Protein AF-A0A383EP47-F1 (afdb_monomer)

Radius of gyration: 14.0 Å; Cα contacts (8 Å, |Δi|>4): 267; chains: 1; bounding box: 31×47×38 Å

Organism: NCBI:txid408172

Sequence (124 aa):
RKILGVCNGFQVLCEAGMLPGTLRINRTQKFICKPVFIRQAGSTFLIPIAHSEGNYYHPNPREVKVAYTYTEDINGSINNIAGVYNDNVLGMMPHPERAFETYHCSQDGFNILEDFCGRRSKIN

InterPro domains:
  IPR010075 Phosphoribosylformylglycinamidine synthase subunit PurQ [PTHR47552] (2-117)
  IPR029062 Class I glutamine amidotransferase-like [G3DSA:3.40.50.880] (1-119)
  IPR029062 Class I glutamine amidotransferase-like [SSF52317] (3-111)

Foldseek 3Di:
DAAEQEAVHLQVCCVVVVFPWHWAFFPVQDWDWDWFWKDDPHDIDTFTATDRTQATDDPCCVVWAAGIATPDRDRNHDVRGQWTDDVRYIYGRTDLVQACDPPGPHNRSVVVVCVSVDPDPPPD

pLDDT: mean 93.86, std 11.79, range [33.88, 98.62]

Solvent-accessible surface area (backbone atoms only — not comparable to full-atom values): 6780 Å² total; per-residue (Å²): 126,82,44,81,19,52,39,70,40,22,45,52,34,19,76,69,67,65,30,88,47,47,56,34,65,14,74,81,74,46,74,45,75,48,77,40,53,33,36,45,98,88,45,76,40,51,30,32,34,74,45,44,51,57,14,31,44,53,99,61,62,86,79,52,49,72,55,30,24,39,79,55,85,84,31,67,19,56,91,26,40,38,21,37,45,40,97,57,33,40,28,24,41,48,34,39,90,62,3,54,52,91,88,39,96,27,48,46,17,46,59,55,52,42,58,72,72,45,80,71,74,78,82,125

Structure (mmCIF, N/CA/C/O backbone):
data_AF-A0A383EP47-F1
#
_entry.id   AF-A0A383EP47-F1
#
loop_
_atom_site.group_PDB
_atom_site.id
_atom_site.type_symbol
_atom_site.label_atom_id
_atom_site.label_alt_id
_atom_site.label_comp_id
_atom_site.label_asym_id
_atom_site.label_entity_id
_atom_site.label_seq_id
_atom_site.pdbx_PDB_ins_code
_atom_site.Cartn_x
_atom_site.Cartn_y
_atom_site.Cartn_z
_atom_site.occupancy
_atom_site.B_iso_or_equiv
_atom_site.auth_seq_id
_atom_site.auth_comp_id
_atom_site.auth_asym_id
_atom_site.auth_atom_id
_atom_site.pdbx_PDB_model_num
ATOM 1 N N . ARG A 1 1 ? -19.911 -9.729 0.134 1.00 86.19 1 ARG A N 1
ATOM 2 C CA . ARG A 1 1 ? -19.330 -9.426 -1.204 1.00 86.19 1 ARG A CA 1
ATOM 3 C C . ARG A 1 1 ? -17.923 -8.895 -0.984 1.00 86.19 1 ARG A C 1
ATOM 5 O O . ARG 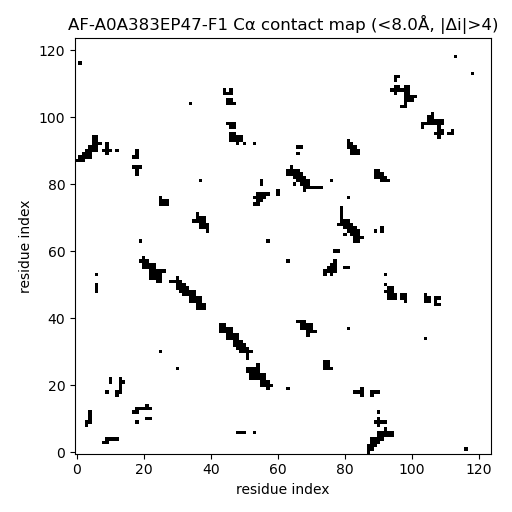A 1 1 ? -17.773 -8.129 -0.050 1.00 86.19 1 ARG A O 1
ATOM 12 N N . LYS A 1 2 ? -16.908 -9.297 -1.748 1.00 94.44 2 LYS A N 1
ATOM 13 C CA . LYS A 1 2 ? -15.543 -8.770 -1.568 1.00 94.44 2 LYS A CA 1
ATOM 14 C C . LYS A 1 2 ? -15.419 -7.382 -2.208 1.00 94.44 2 LYS A C 1
ATOM 16 O O . LYS A 1 2 ? -16.020 -7.169 -3.258 1.00 94.44 2 LYS A O 1
ATOM 21 N N . ILE A 1 3 ? -14.699 -6.461 -1.569 1.00 97.50 3 ILE A N 1
ATOM 22 C CA . ILE A 1 3 ? -14.489 -5.085 -2.053 1.00 97.50 3 ILE A CA 1
ATOM 23 C C . ILE A 1 3 ? -12.989 -4.798 -2.083 1.00 97.50 3 ILE A C 1
ATOM 25 O O . ILE A 1 3 ? -12.305 -5.000 -1.084 1.00 97.50 3 ILE A O 1
ATOM 29 N N . LEU A 1 4 ? -12.493 -4.327 -3.224 1.00 97.88 4 LEU A N 1
ATOM 30 C CA . LEU A 1 4 ? -11.097 -3.953 -3.422 1.00 97.88 4 LEU A CA 1
ATOM 31 C C . LEU A 1 4 ? -11.022 -2.477 -3.818 1.00 97.88 4 LEU A C 1
ATOM 33 O O . LEU A 1 4 ? -11.642 -2.075 -4.800 1.00 97.88 4 LEU A O 1
ATOM 37 N N . GLY A 1 5 ? -10.254 -1.688 -3.071 1.00 98.19 5 GLY A N 1
ATOM 38 C CA . GLY A 1 5 ? -9.900 -0.315 -3.417 1.00 98.19 5 GLY A CA 1
ATOM 39 C C . GLY A 1 5 ? -8.414 -0.199 -3.728 1.00 98.19 5 GLY A C 1
ATOM 40 O O . GLY A 1 5 ? -7.578 -0.406 -2.853 1.00 98.19 5 GLY A O 1
ATOM 41 N N . VAL A 1 6 ? -8.091 0.163 -4.968 1.00 98.44 6 VAL A N 1
ATOM 42 C CA . VAL A 1 6 ? -6.711 0.369 -5.429 1.00 98.44 6 VAL A CA 1
ATOM 43 C C . VAL A 1 6 ? -6.435 1.856 -5.621 1.00 98.44 6 VAL A C 1
ATOM 45 O O . VAL A 1 6 ? -7.256 2.555 -6.218 1.00 98.44 6 VAL A O 1
ATOM 48 N N . CYS A 1 7 ? -5.281 2.331 -5.144 1.00 98.25 7 CYS A N 1
ATOM 49 C CA . CYS A 1 7 ? -4.842 3.726 -5.200 1.00 98.25 7 CYS A CA 1
ATOM 50 C C . CYS A 1 7 ? -5.949 4.669 -4.709 1.00 98.25 7 CYS A C 1
ATOM 52 O O . CYS A 1 7 ? -6.259 4.684 -3.518 1.00 98.25 7 CYS A O 1
ATOM 54 N N . ASN A 1 8 ? -6.625 5.381 -5.612 1.00 98.19 8 ASN A N 1
ATOM 55 C CA . ASN A 1 8 ? -7.712 6.289 -5.252 1.00 98.19 8 ASN A CA 1
ATOM 56 C C . ASN A 1 8 ? -8.899 5.561 -4.608 1.00 98.19 8 ASN A C 1
ATOM 58 O O . ASN A 1 8 ? -9.557 6.102 -3.725 1.00 98.19 8 ASN A O 1
ATOM 62 N N . GLY A 1 9 ? -9.150 4.306 -4.989 1.00 98.38 9 GLY A N 1
ATOM 63 C CA . GLY A 1 9 ? -10.171 3.485 -4.344 1.00 98.38 9 GLY A CA 1
ATOM 64 C C . GLY A 1 9 ? -9.872 3.233 -2.865 1.00 98.38 9 GLY A C 1
ATOM 65 O O . GLY A 1 9 ? -10.795 3.210 -2.060 1.00 98.38 9 GLY A O 1
ATOM 66 N N . PHE A 1 10 ? -8.598 3.099 -2.478 1.00 98.62 10 PHE A N 1
ATOM 67 C CA . PHE A 1 10 ? -8.225 2.968 -1.068 1.00 98.62 10 PHE A CA 1
ATOM 68 C C . PHE A 1 10 ? -8.536 4.258 -0.295 1.00 98.62 10 PHE A C 1
ATOM 70 O O . PHE A 1 10 ? -9.127 4.197 0.779 1.00 98.62 10 PHE A O 1
ATOM 77 N N . GLN A 1 11 ? -8.231 5.419 -0.879 1.00 98.50 11 GLN A N 1
ATOM 78 C CA . GLN A 1 11 ? -8.549 6.722 -0.283 1.00 98.50 11 GLN A CA 1
ATOM 79 C C . GLN A 1 11 ? -10.054 6.851 -0.031 1.00 98.50 11 GLN A C 1
ATOM 81 O O . GLN A 1 11 ? -10.471 7.116 1.091 1.00 98.50 11 GLN A O 1
ATOM 86 N N . VAL A 1 12 ? -10.870 6.562 -1.050 1.00 98.56 12 VAL A N 1
ATOM 87 C CA . VAL A 1 12 ? -12.336 6.606 -0.943 1.00 98.56 12 VAL A CA 1
ATOM 88 C C . VAL A 1 12 ? -12.847 5.675 0.156 1.00 98.56 12 VAL A C 1
ATOM 90 O O . VAL A 1 12 ? -13.730 6.060 0.913 1.00 98.56 12 VAL A O 1
ATOM 93 N N . LEU A 1 13 ? -12.299 4.463 0.278 1.00 98.44 13 LEU A N 1
ATOM 94 C CA . LEU A 1 13 ? -12.725 3.511 1.308 1.00 98.44 13 LEU A CA 1
ATOM 95 C C . LEU A 1 13 ? -12.345 3.951 2.729 1.00 98.44 13 LEU A C 1
ATOM 97 O O . LEU A 1 13 ? -13.102 3.671 3.659 1.00 98.44 13 LEU A O 1
ATOM 101 N N . CYS A 1 14 ? -11.213 4.634 2.904 1.00 97.94 14 CYS A N 1
ATOM 102 C CA . CYS A 1 14 ? -10.854 5.264 4.175 1.00 97.94 14 CYS A CA 1
ATOM 103 C C . CYS A 1 14 ? -11.811 6.413 4.521 1.00 97.94 14 CYS A C 1
ATOM 105 O O . CYS A 1 14 ? -12.388 6.419 5.604 1.00 97.94 14 CYS A O 1
ATOM 107 N N . GLU A 1 15 ? -12.055 7.333 3.584 1.00 97.75 15 GLU A N 1
ATOM 108 C CA . GLU A 1 15 ? -12.954 8.481 3.797 1.00 97.75 15 GLU A CA 1
ATOM 109 C C . GLU A 1 15 ? -14.418 8.056 4.004 1.00 97.75 15 GLU A C 1
ATOM 111 O O . GLU A 1 15 ? -15.163 8.681 4.755 1.00 97.75 15 GLU A O 1
ATOM 116 N N . ALA A 1 16 ? -14.836 6.943 3.396 1.00 97.81 16 ALA A N 1
ATOM 117 C CA . ALA A 1 16 ? -16.148 6.342 3.621 1.00 97.81 16 ALA A CA 1
ATOM 118 C C . ALA A 1 16 ? -16.267 5.597 4.968 1.00 97.81 16 ALA A C 1
ATOM 120 O O . ALA A 1 16 ? -17.328 5.048 5.265 1.00 97.81 16 ALA A O 1
ATOM 121 N N . GLY A 1 17 ? -15.192 5.513 5.763 1.00 96.56 17 GLY A N 1
ATOM 122 C CA . GLY A 1 17 ? -15.161 4.782 7.034 1.00 96.56 17 GLY A CA 1
ATOM 123 C C . GLY A 1 17 ? -15.204 3.257 6.887 1.00 96.56 17 GLY A C 1
ATOM 124 O O . GLY A 1 17 ? -15.429 2.547 7.865 1.00 96.56 17 GLY A O 1
ATOM 125 N N . MET A 1 18 ? -15.001 2.732 5.674 1.00 97.44 18 MET A N 1
ATOM 126 C CA . MET A 1 18 ? -14.978 1.288 5.414 1.00 97.44 18 MET A CA 1
ATOM 127 C C . MET A 1 18 ? -13.624 0.664 5.754 1.00 97.44 18 MET A C 1
ATOM 129 O O . MET A 1 18 ? -13.555 -0.514 6.108 1.00 97.44 18 MET A O 1
ATOM 133 N N . LEU A 1 19 ? -12.549 1.445 5.648 1.00 98.19 19 LEU A N 1
ATOM 134 C CA . LEU A 1 19 ? -11.204 1.076 6.073 1.00 98.19 19 LEU A CA 1
ATOM 135 C C . LEU A 1 19 ? -10.705 2.061 7.134 1.00 98.19 19 LEU A C 1
ATOM 137 O O . LEU A 1 19 ? -11.010 3.249 7.049 1.00 98.19 19 LEU A O 1
ATOM 141 N N . PRO A 1 20 ? -9.924 1.599 8.123 1.00 97.50 20 PRO A N 1
ATOM 142 C CA . PRO A 1 20 ? -9.331 2.494 9.101 1.00 97.50 20 PRO A CA 1
ATOM 143 C C . PRO A 1 20 ? -8.258 3.377 8.453 1.00 97.50 20 PRO A C 1
ATOM 145 O O . PRO A 1 20 ? -7.607 2.990 7.482 1.00 97.50 20 PRO A O 1
ATOM 148 N N . GLY A 1 21 ? -8.027 4.540 9.055 1.00 96.94 21 GLY A N 1
ATOM 149 C CA . GLY A 1 21 ? -6.924 5.431 8.703 1.00 96.94 21 GLY A CA 1
ATOM 150 C C . GLY A 1 21 ? -7.258 6.418 7.598 1.00 96.94 21 GLY A C 1
ATOM 151 O O . GLY A 1 21 ? -8.404 6.573 7.197 1.00 96.94 21 GLY A O 1
ATOM 152 N N . THR A 1 22 ? -6.232 7.133 7.154 1.00 97.81 22 THR A N 1
ATOM 153 C CA . THR A 1 22 ? -6.334 8.147 6.102 1.00 97.81 22 THR A CA 1
ATOM 154 C C . THR A 1 22 ? -5.062 8.162 5.262 1.00 97.81 22 THR A C 1
ATOM 156 O O . THR A 1 22 ? -3.994 7.712 5.701 1.00 97.81 22 THR A O 1
ATOM 159 N N . LEU A 1 23 ? -5.183 8.668 4.040 1.00 98.25 23 LEU A N 1
ATOM 160 C CA . LEU A 1 23 ? -4.115 8.770 3.061 1.00 98.25 23 LEU A CA 1
ATOM 161 C C . LEU A 1 23 ? -3.815 10.249 2.843 1.00 98.25 23 LEU A C 1
ATOM 163 O O . LEU A 1 23 ? -4.687 11.032 2.487 1.00 98.25 23 LEU A O 1
ATOM 167 N N . ARG A 1 24 ? -2.566 10.636 3.081 1.00 97.94 24 ARG A N 1
ATOM 168 C CA . ARG A 1 24 ? -2.114 12.028 3.018 1.00 97.94 24 ARG A CA 1
ATOM 169 C C . ARG A 1 24 ? -1.163 12.227 1.847 1.00 97.94 24 ARG A C 1
ATOM 171 O O . ARG A 1 24 ? -0.662 11.261 1.264 1.00 97.94 24 ARG A O 1
ATOM 178 N N . ILE A 1 25 ? -0.833 13.487 1.573 1.00 97.94 25 ILE A N 1
ATOM 179 C CA . ILE A 1 25 ? 0.239 13.857 0.643 1.00 97.94 25 ILE A CA 1
ATOM 180 C C . ILE A 1 25 ? 1.531 13.115 1.023 1.00 97.94 25 ILE A C 1
ATOM 182 O O . ILE A 1 25 ? 1.906 13.017 2.200 1.00 97.94 25 ILE A O 1
ATOM 186 N N . ASN A 1 26 ? 2.205 12.569 0.008 1.00 97.81 26 ASN A N 1
ATOM 187 C CA . ASN A 1 26 ? 3.502 11.916 0.150 1.00 97.81 26 ASN A CA 1
ATOM 188 C C . ASN A 1 26 ? 4.460 12.840 0.910 1.00 97.81 26 ASN A C 1
ATOM 190 O O . ASN A 1 26 ? 4.507 14.040 0.645 1.00 97.81 26 ASN A O 1
ATOM 194 N N . ARG A 1 27 ? 5.302 12.301 1.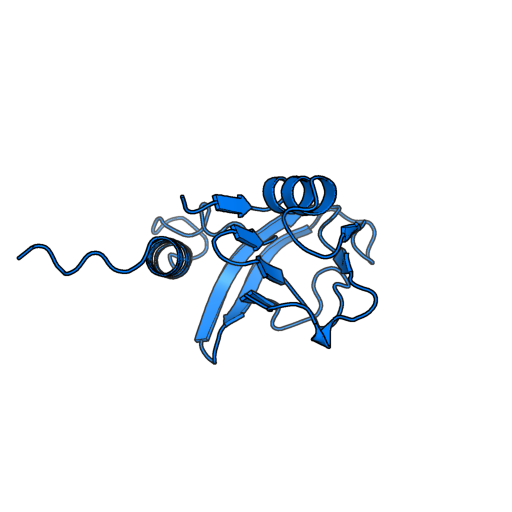795 1.00 97.38 27 ARG A N 1
ATOM 195 C CA . ARG A 1 27 ? 6.253 13.130 2.562 1.00 97.38 27 ARG A CA 1
ATOM 196 C C . ARG A 1 27 ? 7.195 13.954 1.670 1.00 97.38 27 ARG A C 1
ATOM 198 O O . ARG A 1 27 ? 7.635 15.027 2.062 1.00 97.38 27 ARG A O 1
ATOM 205 N N . THR A 1 28 ? 7.480 13.469 0.463 1.00 95.00 28 THR A N 1
ATOM 206 C CA . THR A 1 28 ? 8.291 14.159 -0.553 1.00 95.00 28 THR A CA 1
ATOM 207 C C . THR A 1 28 ? 7.543 15.263 -1.308 1.00 95.00 28 THR A C 1
ATOM 209 O O . THR A 1 28 ? 8.179 15.994 -2.060 1.00 95.00 28 THR A O 1
ATOM 212 N N . GLN A 1 29 ? 6.216 15.362 -1.149 1.00 95.75 29 GLN A N 1
ATOM 213 C CA . GLN A 1 29 ? 5.312 16.272 -1.869 1.00 95.75 29 GLN A CA 1
ATOM 214 C C . GLN A 1 29 ? 5.364 16.132 -3.400 1.00 95.75 29 GLN A C 1
ATOM 216 O O . GLN A 1 29 ? 5.009 17.048 -4.137 1.00 95.75 29 GLN A O 1
ATOM 221 N N . LYS A 1 30 ? 5.816 14.977 -3.901 1.00 95.94 30 LYS A N 1
ATOM 222 C CA . LYS A 1 30 ? 5.900 14.676 -5.333 1.00 95.94 30 LYS A CA 1
ATOM 223 C C . LYS A 1 30 ? 4.976 13.525 -5.692 1.00 95.94 30 LYS A C 1
ATOM 225 O O . LYS A 1 30 ? 4.769 12.610 -4.892 1.00 95.94 30 LYS A O 1
ATOM 230 N N . PHE A 1 31 ? 4.482 13.548 -6.926 1.00 97.94 31 PHE A N 1
ATOM 231 C CA . PHE A 1 31 ? 3.877 12.374 -7.540 1.00 97.94 31 PHE A CA 1
ATOM 232 C C . PHE A 1 31 ? 4.955 11.311 -7.777 1.00 97.94 31 PHE A C 1
ATOM 234 O O . PHE A 1 31 ? 6.020 11.615 -8.318 1.00 97.94 31 PHE A O 1
ATOM 241 N N . ILE A 1 32 ? 4.692 10.076 -7.355 1.00 97.88 32 ILE A N 1
ATOM 242 C CA . ILE A 1 32 ? 5.615 8.950 -7.509 1.00 97.88 32 ILE A CA 1
ATOM 243 C C . ILE A 1 32 ? 4.977 7.943 -8.458 1.00 97.88 32 ILE A C 1
ATOM 245 O O . ILE A 1 32 ? 3.890 7.442 -8.183 1.00 97.88 32 ILE A O 1
ATOM 249 N N . CYS A 1 33 ? 5.678 7.638 -9.550 1.00 98.00 33 CYS A N 1
ATOM 250 C CA . CYS A 1 33 ? 5.293 6.629 -10.530 1.00 98.00 33 CYS A CA 1
ATOM 251 C C . CYS A 1 33 ? 6.481 5.704 -10.785 1.00 98.00 33 CYS A C 1
ATOM 253 O O . CYS A 1 33 ? 7.399 6.065 -11.522 1.00 98.00 33 CYS A O 1
ATOM 255 N N . LYS A 1 34 ? 6.519 4.556 -10.106 1.00 97.44 34 LYS A N 1
ATOM 256 C CA . LYS A 1 34 ? 7.597 3.568 -10.256 1.00 97.44 34 LYS A CA 1
ATOM 257 C C . LYS A 1 34 ? 7.147 2.175 -9.796 1.00 97.44 34 LYS A C 1
ATOM 259 O O . LYS A 1 34 ? 6.252 2.083 -8.953 1.00 97.44 34 LYS A O 1
ATOM 264 N N . PRO A 1 35 ? 7.768 1.095 -10.293 1.00 98.12 35 PRO A N 1
ATOM 265 C CA . PRO A 1 35 ? 7.710 -0.217 -9.655 1.00 98.12 35 PRO A CA 1
ATOM 266 C C . PRO A 1 35 ? 8.275 -0.159 -8.232 1.00 98.12 35 PRO A C 1
ATOM 268 O O . PRO A 1 35 ? 9.305 0.479 -8.004 1.00 98.12 35 PRO A O 1
ATOM 271 N N . VAL A 1 36 ? 7.613 -0.816 -7.280 1.00 98.31 36 VAL A N 1
ATOM 272 C CA . VAL A 1 36 ? 8.088 -0.944 -5.896 1.00 98.31 36 VAL A CA 1
ATOM 273 C C . VAL A 1 36 ? 7.919 -2.369 -5.401 1.00 98.31 36 VAL A C 1
ATOM 275 O O . VAL A 1 36 ? 7.011 -3.085 -5.819 1.00 98.31 36 VAL A O 1
ATOM 278 N N . PHE A 1 37 ? 8.783 -2.774 -4.478 1.00 98.50 37 PHE A N 1
ATOM 279 C CA . PHE A 1 37 ? 8.625 -4.047 -3.798 1.00 98.50 37 PHE A CA 1
ATOM 280 C C . PHE A 1 37 ? 7.703 -3.891 -2.588 1.00 98.50 37 PHE A C 1
ATOM 282 O O . PHE A 1 37 ? 7.864 -2.979 -1.769 1.00 98.50 37 PHE A O 1
ATOM 289 N N . ILE A 1 38 ? 6.755 -4.815 -2.463 1.00 98.38 38 ILE A N 1
ATOM 290 C CA . ILE A 1 38 ? 5.880 -4.956 -1.300 1.00 98.38 38 ILE A CA 1
ATOM 291 C C . ILE A 1 38 ? 6.002 -6.352 -0.700 1.00 98.38 38 ILE A C 1
ATOM 293 O O . ILE A 1 38 ? 6.352 -7.304 -1.394 1.00 98.38 38 ILE A O 1
ATOM 297 N N . ARG A 1 39 ? 5.712 -6.484 0.594 1.00 97.75 39 ARG A N 1
ATOM 298 C CA . ARG A 1 39 ? 5.780 -7.737 1.346 1.00 97.75 39 ARG A CA 1
ATOM 299 C C . ARG A 1 39 ? 4.432 -8.117 1.944 1.00 97.75 39 ARG A C 1
ATOM 301 O O . ARG A 1 39 ? 3.704 -7.259 2.438 1.00 97.75 39 ARG A O 1
ATOM 308 N N . GLN A 1 40 ? 4.169 -9.421 1.965 1.00 95.38 40 GLN A N 1
ATOM 309 C CA . GLN A 1 40 ? 3.071 -10.067 2.691 1.00 95.38 40 GLN A CA 1
ATOM 310 C C . GLN A 1 40 ? 3.568 -11.423 3.200 1.00 95.38 40 GLN A C 1
ATOM 312 O O . GLN A 1 40 ? 4.049 -12.232 2.412 1.00 95.38 40 GLN A O 1
ATOM 317 N N . ALA A 1 41 ? 3.476 -11.674 4.510 1.00 88.06 41 ALA A N 1
ATOM 318 C CA . ALA A 1 41 ? 3.790 -12.976 5.122 1.00 88.06 41 ALA A CA 1
ATOM 319 C C . ALA A 1 41 ? 5.120 -13.624 4.649 1.00 88.06 41 ALA A C 1
ATOM 321 O O . ALA A 1 41 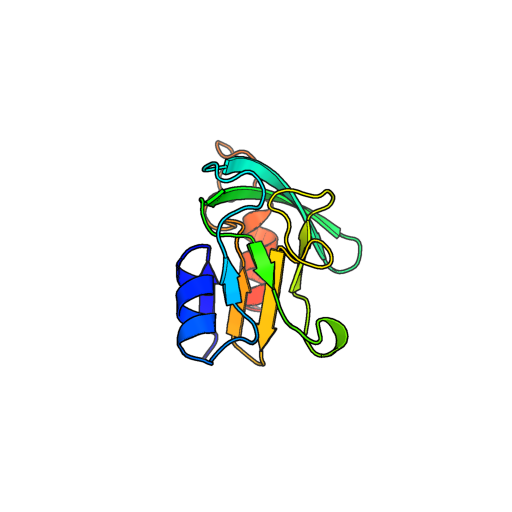? 5.192 -14.828 4.427 1.00 88.06 41 ALA A O 1
ATOM 322 N N . GLY A 1 42 ? 6.174 -12.820 4.459 1.00 90.56 42 GLY A N 1
ATOM 323 C CA . GLY A 1 42 ? 7.494 -13.283 4.001 1.00 90.56 42 GLY A CA 1
ATOM 324 C C . GLY A 1 42 ? 7.675 -13.359 2.478 1.00 90.56 42 GLY A C 1
ATOM 325 O O . GLY A 1 42 ? 8.810 -13.402 2.013 1.00 90.56 42 GLY A O 1
ATOM 326 N N . SER A 1 43 ? 6.596 -13.291 1.698 1.00 95.00 43 SER A N 1
ATOM 327 C CA . SER A 1 43 ? 6.660 -13.166 0.237 1.00 95.00 43 SER A CA 1
ATOM 328 C C . SER A 1 43 ? 6.893 -11.713 -0.168 1.00 95.00 43 SER A C 1
ATOM 330 O O . SER A 1 43 ? 6.419 -10.796 0.506 1.00 95.00 43 SER A O 1
ATOM 332 N N . THR A 1 44 ? 7.631 -11.503 -1.259 1.00 97.62 44 THR A N 1
ATOM 333 C CA . THR A 1 44 ? 7.884 -10.179 -1.842 1.00 97.62 44 THR A CA 1
ATOM 334 C C . THR A 1 44 ? 7.334 -10.142 -3.262 1.00 97.62 44 THR A C 1
ATOM 336 O O . THR A 1 44 ? 7.536 -11.092 -4.010 1.00 97.62 44 THR A O 1
ATOM 339 N N . PHE A 1 45 ? 6.669 -9.047 -3.617 1.00 97.62 45 PHE A N 1
ATOM 340 C CA . PHE A 1 45 ? 6.027 -8.827 -4.912 1.00 97.62 45 PHE A CA 1
ATOM 341 C C . PHE A 1 45 ? 6.487 -7.490 -5.489 1.00 97.62 45 PHE A C 1
ATOM 343 O O . PHE A 1 45 ? 6.623 -6.518 -4.743 1.00 97.62 45 PHE A O 1
ATOM 350 N N . LEU A 1 46 ? 6.698 -7.414 -6.799 1.00 98.19 46 LEU A N 1
ATOM 351 C CA . LEU A 1 46 ? 7.017 -6.179 -7.510 1.00 98.19 46 LEU A CA 1
ATOM 352 C C . LEU A 1 46 ? 5.743 -5.594 -8.120 1.00 98.19 46 LEU A C 1
ATOM 354 O O . LEU A 1 46 ? 5.261 -6.099 -9.124 1.00 98.19 46 LEU A O 1
ATOM 358 N N . ILE A 1 47 ? 5.200 -4.520 -7.549 1.00 98.38 47 ILE A N 1
ATOM 359 C CA . ILE A 1 47 ? 3.926 -3.922 -7.983 1.00 98.38 47 ILE A CA 1
ATOM 360 C C . ILE A 1 47 ? 4.127 -2.420 -8.235 1.00 98.38 47 ILE A C 1
ATOM 362 O O . ILE A 1 47 ? 4.773 -1.750 -7.427 1.00 98.38 47 ILE A O 1
ATOM 366 N N . PRO A 1 48 ? 3.624 -1.844 -9.341 1.00 98.31 48 PRO A N 1
ATOM 367 C CA . PRO A 1 48 ? 3.783 -0.421 -9.614 1.00 98.31 48 PRO A CA 1
ATOM 368 C C . PRO A 1 48 ? 2.886 0.442 -8.725 1.00 98.31 48 PRO A C 1
ATOM 370 O O . PRO A 1 48 ? 1.789 0.047 -8.343 1.00 98.31 48 PRO A O 1
ATOM 373 N N . ILE A 1 49 ? 3.341 1.657 -8.435 1.00 98.56 49 ILE A N 1
ATOM 374 C CA . ILE A 1 49 ? 2.558 2.711 -7.775 1.00 98.56 49 ILE A CA 1
ATOM 375 C C . ILE A 1 49 ? 2.441 3.933 -8.687 1.00 98.56 49 ILE A C 1
ATOM 377 O O . ILE A 1 49 ? 3.304 4.148 -9.540 1.00 98.56 49 ILE A O 1
ATOM 381 N N . ALA A 1 50 ? 1.394 4.737 -8.495 1.00 98.19 50 ALA A N 1
ATOM 382 C CA . ALA A 1 50 ? 1.178 5.992 -9.214 1.00 98.19 50 ALA A CA 1
ATOM 383 C C . ALA A 1 50 ? 0.331 6.967 -8.371 1.00 98.19 50 ALA A C 1
ATOM 385 O O . ALA A 1 50 ? -0.875 7.065 -8.574 1.00 98.19 50 ALA A O 1
ATOM 386 N N . HIS A 1 51 ? 0.937 7.674 -7.410 1.00 98.12 51 HIS A N 1
ATOM 387 C CA . HIS A 1 51 ? 0.183 8.543 -6.492 1.00 98.12 51 HIS A CA 1
ATOM 388 C C . HIS A 1 51 ? 0.980 9.757 -5.978 1.00 98.12 51 HIS A C 1
ATOM 390 O O . HIS A 1 51 ? 2.200 9.705 -5.788 1.00 98.12 51 HIS A O 1
ATOM 396 N N . SER A 1 52 ? 0.272 10.848 -5.675 1.00 97.50 52 SER A N 1
ATOM 397 C CA . SER A 1 52 ? 0.755 12.002 -4.890 1.00 97.50 52 SER A CA 1
ATOM 398 C C . SER A 1 52 ? 0.330 11.936 -3.419 1.00 97.50 52 SER A C 1
ATOM 400 O O . SER A 1 52 ? 0.961 12.566 -2.572 1.00 97.50 52 SER A O 1
ATOM 402 N N . GLU A 1 53 ? -0.704 11.150 -3.114 1.00 97.75 53 GLU A N 1
ATOM 403 C CA . GLU A 1 53 ? -1.376 11.082 -1.812 1.00 97.75 53 G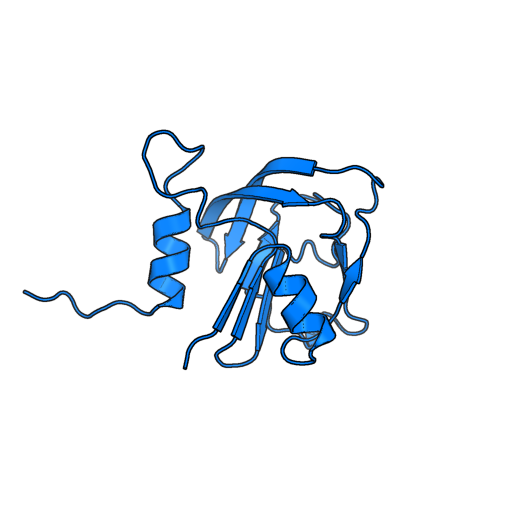LU A CA 1
ATOM 404 C C . GLU A 1 53 ? -1.485 9.633 -1.314 1.00 97.75 53 GLU A C 1
ATOM 406 O O . GLU A 1 53 ? -2.572 9.083 -1.146 1.00 97.75 53 GLU A O 1
ATOM 411 N N . GLY A 1 54 ? -0.337 8.976 -1.134 1.00 97.50 54 GLY A N 1
ATOM 412 C CA . GLY A 1 54 ? -0.280 7.576 -0.696 1.00 97.50 54 GLY A CA 1
ATOM 413 C C . GLY A 1 54 ? 0.277 7.371 0.708 1.00 97.50 54 GLY A C 1
ATOM 414 O O . GLY A 1 54 ? 0.518 6.230 1.090 1.00 97.50 54 GLY A O 1
ATOM 415 N N . ASN A 1 55 ? 0.527 8.445 1.461 1.00 98.31 55 ASN A N 1
ATOM 416 C CA . ASN A 1 55 ? 1.085 8.384 2.812 1.00 98.31 55 ASN A CA 1
ATOM 417 C C . ASN A 1 55 ? 0.008 7.945 3.814 1.00 98.31 55 ASN A C 1
ATOM 419 O O . ASN A 1 55 ? -0.754 8.777 4.315 1.00 98.31 55 ASN A O 1
ATOM 423 N N . TYR A 1 56 ? -0.046 6.645 4.100 1.00 98.56 56 TYR A N 1
ATOM 424 C CA . TYR A 1 56 ? -0.981 6.058 5.049 1.00 98.56 56 TYR A CA 1
ATOM 425 C C . TYR A 1 56 ? -0.650 6.429 6.493 1.00 98.56 56 TYR A C 1
ATOM 427 O O . TYR A 1 56 ? 0.500 6.354 6.943 1.00 98.56 56 TYR A O 1
ATOM 435 N N . TYR A 1 57 ? -1.691 6.784 7.242 1.00 98.31 57 TYR A N 1
ATOM 436 C CA . TYR A 1 57 ? -1.605 7.131 8.649 1.00 98.31 57 TYR A CA 1
ATOM 437 C C . TYR A 1 57 ? -2.786 6.583 9.447 1.00 98.31 57 TYR A C 1
ATOM 439 O O . TYR A 1 57 ? -3.939 6.658 9.028 1.00 98.31 57 TYR A O 1
ATOM 447 N N . HIS A 1 58 ? -2.480 6.093 10.645 1.00 97.69 58 HIS A N 1
ATOM 448 C CA . HIS A 1 58 ? -3.447 5.771 11.686 1.00 97.69 58 HIS A CA 1
ATOM 449 C C . HIS A 1 58 ? -2.811 6.122 13.040 1.00 97.69 58 HIS A C 1
ATOM 451 O O . HIS A 1 58 ? -1.630 5.807 13.220 1.00 97.69 58 HIS A O 1
ATOM 457 N N . PRO A 1 59 ? -3.535 6.745 13.991 1.00 96.12 59 PRO A N 1
ATOM 458 C CA . PRO A 1 59 ? -2.975 7.099 15.300 1.00 96.12 59 PRO A CA 1
ATOM 459 C C . PRO A 1 59 ? -2.506 5.865 16.087 1.00 96.12 59 PRO A C 1
ATOM 461 O O . PRO A 1 59 ? -1.464 5.906 16.735 1.00 96.12 59 PRO A O 1
ATOM 464 N N . ASN A 1 60 ? -3.219 4.743 15.946 1.00 96.12 60 ASN A N 1
ATOM 465 C CA . ASN A 1 60 ? -2.893 3.462 16.573 1.00 96.12 60 ASN A CA 1
ATOM 466 C C . ASN A 1 60 ? -2.600 2.398 15.500 1.00 96.12 60 ASN A C 1
ATOM 468 O O . ASN A 1 60 ? -3.466 1.580 15.191 1.00 96.12 60 ASN A O 1
ATOM 472 N N . PRO A 1 61 ? -1.417 2.374 14.862 1.00 91.56 61 PRO A N 1
ATOM 473 C CA . PRO A 1 61 ? -1.152 1.471 13.734 1.00 91.56 61 PRO A CA 1
ATOM 474 C C . PRO A 1 61 ? -1.172 -0.019 14.117 1.00 91.5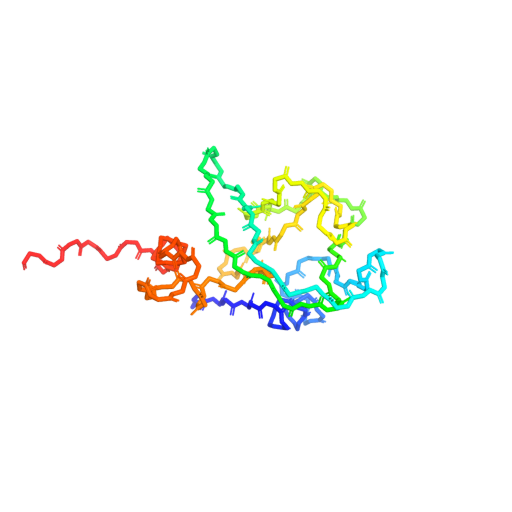6 61 PRO A C 1
ATOM 476 O O . PRO A 1 61 ? -1.283 -0.868 13.242 1.00 91.56 61 PRO A O 1
ATOM 479 N N . ARG A 1 62 ? -1.075 -0.347 15.413 1.00 93.12 62 ARG A N 1
ATOM 480 C CA . ARG A 1 62 ? -1.138 -1.726 15.931 1.00 93.12 62 ARG A CA 1
ATOM 481 C C . ARG A 1 62 ? -2.540 -2.338 15.861 1.00 93.12 62 ARG A C 1
ATOM 483 O O . ARG A 1 62 ? -2.656 -3.555 15.887 1.00 93.12 62 ARG A O 1
ATOM 490 N N . GLU A 1 63 ? -3.577 -1.508 15.784 1.00 93.25 63 GLU A N 1
ATOM 491 C CA . GLU A 1 63 ? -4.982 -1.939 15.700 1.00 93.25 63 GLU A CA 1
ATOM 492 C C . GLU A 1 63 ? -5.412 -2.223 14.253 1.00 93.25 63 GLU A C 1
ATOM 494 O O . GLU A 1 63 ? -6.493 -2.747 14.004 1.00 93.25 63 GLU A O 1
ATOM 499 N N . VAL A 1 64 ? -4.559 -1.886 13.284 1.00 96.12 64 VAL A N 1
ATOM 500 C CA . VAL A 1 64 ? -4.850 -2.036 11.862 1.00 96.12 64 VAL A CA 1
ATOM 501 C C . VAL A 1 64 ? -4.390 -3.407 11.383 1.00 96.12 64 VAL A C 1
ATOM 503 O O . VAL A 1 64 ? -3.237 -3.801 11.572 1.00 96.12 64 VAL A O 1
ATOM 506 N N . LYS A 1 65 ? -5.268 -4.120 10.674 1.00 97.19 65 LYS A N 1
ATOM 507 C CA . LYS A 1 65 ? -4.905 -5.362 9.992 1.00 97.19 65 LYS A CA 1
ATOM 508 C C . LYS A 1 65 ? -4.136 -5.041 8.709 1.00 97.19 65 LYS A C 1
ATOM 510 O O . LYS A 1 65 ? -4.722 -4.780 7.661 1.00 97.19 65 LYS A O 1
ATOM 515 N N . VAL A 1 66 ? -2.810 -5.041 8.797 1.00 97.50 66 VAL A N 1
ATOM 516 C CA . VAL A 1 66 ? -1.925 -4.756 7.658 1.00 97.50 66 VAL A CA 1
ATOM 517 C C . VAL A 1 66 ? -2.030 -5.865 6.608 1.00 97.50 66 VAL A C 1
ATOM 519 O O . VAL A 1 66 ? -1.894 -7.045 6.929 1.00 97.50 66 VAL A O 1
ATOM 522 N N . ALA A 1 67 ? -2.262 -5.478 5.353 1.00 97.19 67 ALA A N 1
ATOM 523 C CA . ALA A 1 67 ? -2.284 -6.386 4.208 1.00 97.19 67 ALA A CA 1
ATOM 524 C C . ALA A 1 67 ? -0.896 -6.494 3.566 1.00 97.19 67 ALA A C 1
ATOM 526 O O . ALA A 1 67 ? -0.376 -7.589 3.366 1.00 97.19 67 ALA A O 1
ATOM 527 N N . TYR A 1 68 ? -0.294 -5.334 3.289 1.00 98.12 68 TYR A N 1
ATOM 528 C CA . TYR A 1 68 ? 0.970 -5.208 2.573 1.00 98.12 68 TYR A CA 1
ATOM 529 C C .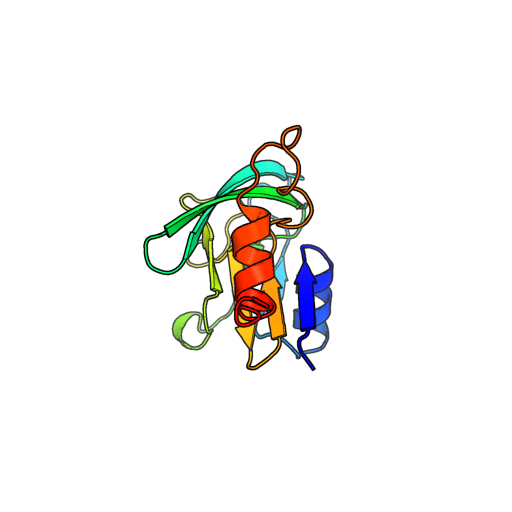 TYR A 1 68 ? 1.820 -4.096 3.178 1.00 98.12 68 TYR A C 1
ATOM 531 O O . TYR A 1 68 ? 1.296 -3.056 3.589 1.00 98.12 68 TYR A O 1
ATOM 539 N N . THR A 1 69 ? 3.137 -4.282 3.168 1.00 98.44 69 THR A N 1
ATOM 540 C CA . THR A 1 69 ? 4.112 -3.236 3.509 1.00 98.44 69 THR A CA 1
ATOM 541 C C . THR A 1 69 ? 5.097 -3.017 2.373 1.00 98.44 69 THR A C 1
ATOM 543 O O . THR A 1 69 ? 5.489 -3.964 1.697 1.00 98.44 69 THR A O 1
ATOM 546 N N . TYR A 1 70 ? 5.526 -1.779 2.153 1.00 98.50 70 TYR A N 1
ATOM 547 C CA . TYR A 1 70 ? 6.672 -1.488 1.300 1.00 98.50 70 TYR A CA 1
ATOM 548 C C . TYR A 1 70 ? 7.954 -2.040 1.931 1.00 98.50 70 TYR A C 1
ATOM 550 O O . TYR A 1 70 ? 8.112 -2.062 3.156 1.00 98.50 70 TYR A O 1
ATOM 558 N N . THR A 1 71 ? 8.898 -2.475 1.097 1.00 97.94 71 THR A N 1
ATOM 559 C CA . THR A 1 71 ? 10.201 -2.966 1.579 1.00 97.94 71 THR A CA 1
ATOM 560 C C . THR A 1 71 ? 11.133 -1.863 2.059 1.00 97.94 71 THR A C 1
ATOM 562 O O . THR A 1 71 ? 12.077 -2.144 2.794 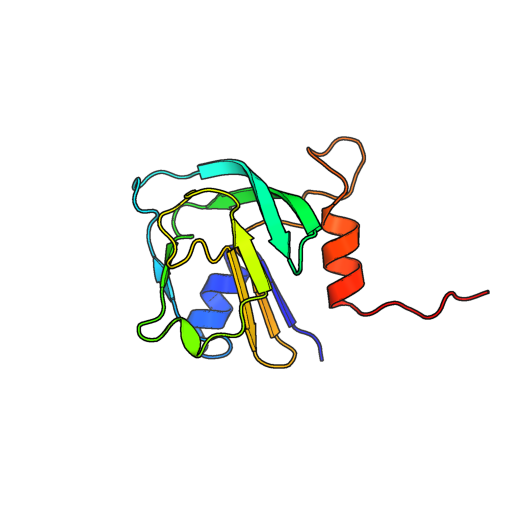1.00 97.94 71 THR A O 1
ATOM 565 N N . GLU A 1 72 ? 10.871 -0.638 1.622 1.00 97.00 72 GLU A N 1
ATOM 566 C CA . GLU A 1 72 ? 11.595 0.591 1.920 1.00 97.00 72 GLU A CA 1
ATOM 567 C C . GLU A 1 72 ? 10.589 1.736 2.115 1.00 97.00 72 GLU A C 1
ATOM 569 O O . GLU A 1 72 ? 9.393 1.574 1.863 1.00 97.00 72 GLU A O 1
ATOM 574 N N . ASP A 1 73 ? 11.056 2.904 2.550 1.00 97.50 73 ASP A N 1
ATOM 575 C CA . ASP A 1 73 ? 10.187 4.069 2.692 1.00 97.50 73 ASP A CA 1
ATOM 576 C C . ASP A 1 73 ? 9.958 4.755 1.337 1.00 97.50 73 ASP A C 1
ATOM 5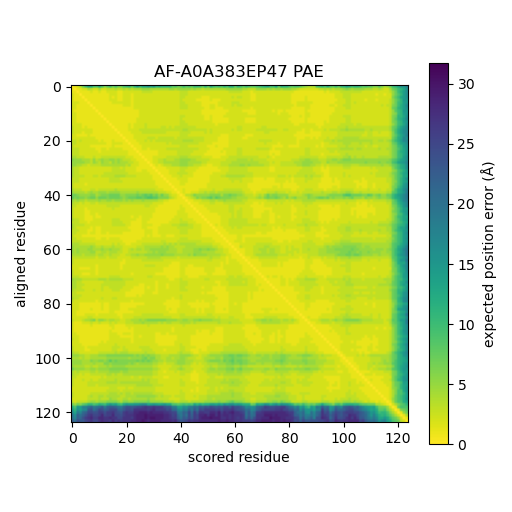78 O O . ASP A 1 73 ? 10.842 5.412 0.784 1.00 97.50 73 ASP A O 1
ATOM 582 N N . ILE A 1 74 ? 8.748 4.591 0.800 1.00 97.69 74 ILE A N 1
ATOM 583 C CA . ILE A 1 74 ? 8.363 5.106 -0.517 1.00 97.69 74 ILE A CA 1
ATOM 584 C C . ILE A 1 74 ? 7.711 6.485 -0.436 1.00 97.69 74 ILE A C 1
ATOM 586 O O . ILE A 1 74 ? 7.987 7.361 -1.254 1.00 97.69 74 ILE A O 1
ATOM 590 N N . ASN A 1 75 ? 6.802 6.672 0.516 1.00 97.06 75 ASN A N 1
ATOM 591 C CA . ASN A 1 75 ? 5.892 7.816 0.542 1.00 97.06 75 ASN A CA 1
ATOM 592 C C . ASN A 1 75 ? 5.701 8.414 1.946 1.00 97.06 75 ASN A C 1
ATOM 594 O O . ASN A 1 75 ? 4.972 9.397 2.097 1.00 97.06 75 ASN A O 1
ATOM 598 N N . GLY A 1 76 ? 6.391 7.874 2.954 1.00 97.69 76 GLY A N 1
ATOM 599 C CA . GLY A 1 76 ? 6.291 8.282 4.350 1.00 97.69 76 GLY A CA 1
ATOM 600 C C . GLY A 1 76 ? 5.158 7.642 5.148 1.00 97.69 76 GLY A C 1
ATOM 601 O O . GLY A 1 76 ? 4.893 8.113 6.254 1.00 97.69 76 GLY A O 1
ATOM 602 N N . SER A 1 77 ? 4.507 6.602 4.614 1.00 98.19 77 SER A N 1
ATOM 603 C CA . SER A 1 77 ? 3.485 5.836 5.337 1.00 98.19 77 SER A CA 1
ATOM 604 C C . SER A 1 77 ? 4.021 5.273 6.649 1.00 98.19 77 SER A C 1
ATOM 606 O O . SER A 1 77 ? 5.133 4.741 6.710 1.00 98.19 77 SER A O 1
ATOM 608 N N . ILE A 1 78 ? 3.199 5.322 7.698 1.00 97.88 78 ILE A N 1
ATOM 609 C CA . ILE A 1 78 ? 3.558 4.746 8.996 1.00 97.88 78 ILE A CA 1
ATOM 610 C C . ILE A 1 78 ? 3.831 3.243 8.854 1.00 97.88 78 ILE A C 1
ATOM 612 O O . ILE A 1 78 ? 3.076 2.530 8.195 1.00 97.88 78 ILE A O 1
ATOM 616 N N . ASN A 1 79 ? 4.931 2.767 9.446 1.00 97.12 79 ASN A N 1
ATOM 617 C CA . ASN A 1 79 ? 5.396 1.375 9.359 1.00 97.12 79 ASN A CA 1
ATOM 618 C C . ASN A 1 79 ? 5.499 0.826 7.921 1.00 97.12 79 ASN A C 1
ATOM 620 O O . ASN A 1 79 ? 5.351 -0.377 7.710 1.00 97.12 79 ASN A O 1
ATOM 624 N N . ASN A 1 80 ? 5.727 1.701 6.934 1.00 98.06 80 ASN A N 1
ATOM 625 C CA . ASN A 1 80 ? 5.743 1.357 5.513 1.00 98.06 80 ASN A CA 1
ATOM 626 C C . ASN A 1 80 ? 4.452 0.670 5.035 1.00 98.06 80 ASN A C 1
ATOM 628 O O . ASN A 1 80 ? 4.493 -0.115 4.094 1.00 98.06 80 ASN A O 1
ATOM 632 N N . ILE A 1 81 ? 3.302 0.923 5.665 1.00 98.44 81 ILE A N 1
ATOM 633 C CA . ILE A 1 81 ? 2.036 0.297 5.264 1.00 98.44 81 ILE A CA 1
ATOM 634 C C . ILE A 1 81 ? 1.685 0.710 3.829 1.00 98.44 81 ILE A C 1
ATOM 636 O O . ILE A 1 81 ? 1.594 1.893 3.512 1.00 98.44 81 ILE A O 1
ATOM 640 N N . ALA A 1 82 ? 1.479 -0.285 2.969 1.00 98.31 82 ALA A N 1
ATOM 641 C CA . ALA A 1 82 ? 1.083 -0.118 1.572 1.00 98.31 82 ALA A CA 1
ATOM 642 C C . ALA A 1 82 ? -0.395 -0.469 1.339 1.00 98.31 82 ALA A C 1
ATOM 644 O O . ALA A 1 82 ? -0.982 -0.045 0.344 1.00 98.31 82 ALA A O 1
ATOM 645 N N . GLY A 1 83 ? -0.999 -1.235 2.252 1.00 98.25 83 GLY A N 1
ATOM 646 C CA . GLY A 1 83 ? -2.409 -1.601 2.214 1.00 98.25 83 GLY A CA 1
ATOM 647 C C . GLY A 1 83 ? -2.881 -2.274 3.499 1.00 98.25 83 GLY A C 1
ATOM 648 O O . GLY A 1 83 ? -2.076 -2.799 4.277 1.00 98.25 83 GLY A O 1
ATOM 649 N N . VAL A 1 84 ? -4.193 -2.261 3.718 1.00 98.38 84 VAL A N 1
ATOM 650 C CA . VAL A 1 84 ? -4.859 -2.718 4.945 1.00 98.38 84 VAL A CA 1
ATOM 651 C C . VAL A 1 84 ? -6.144 -3.479 4.624 1.00 98.38 84 VAL A C 1
ATOM 653 O O . VAL A 1 84 ? -6.766 -3.271 3.582 1.00 98.38 84 VAL A O 1
ATOM 656 N N . TYR A 1 85 ? -6.545 -4.347 5.547 1.00 97.12 85 TYR A N 1
ATOM 657 C CA . TYR A 1 85 ? -7.802 -5.083 5.507 1.00 97.12 85 TYR A CA 1
ATOM 658 C C . TYR A 1 85 ? -8.774 -4.577 6.576 1.00 97.12 85 TYR A C 1
ATOM 660 O O . TYR A 1 85 ? -8.368 -4.258 7.693 1.00 97.12 85 TYR A O 1
ATOM 668 N N . ASN A 1 86 ? -10.066 -4.625 6.261 1.00 96.50 86 ASN A N 1
ATOM 669 C CA . ASN A 1 86 ? -11.156 -4.636 7.234 1.00 96.50 86 ASN A CA 1
ATOM 670 C C . ASN A 1 86 ? -12.205 -5.654 6.761 1.00 96.50 86 ASN A C 1
ATOM 672 O O . ASN A 1 86 ? -12.833 -5.452 5.724 1.00 96.50 86 ASN A O 1
ATOM 676 N N . ASP A 1 87 ? -12.328 -6.785 7.457 1.00 93.44 87 ASP A N 1
ATOM 677 C CA . ASP A 1 87 ? -13.163 -7.926 7.056 1.00 93.44 87 ASP A CA 1
ATOM 678 C C . ASP A 1 87 ? -12.989 -8.355 5.582 1.00 93.44 87 ASP A C 1
ATOM 680 O O . ASP A 1 87 ? -11.988 -8.970 5.210 1.00 93.44 87 ASP A O 1
ATOM 684 N N . ASN A 1 88 ? -13.978 -8.051 4.739 1.00 94.31 88 ASN A N 1
ATOM 685 C CA . ASN A 1 88 ? -14.071 -8.375 3.314 1.00 94.31 88 ASN A CA 1
ATOM 686 C C . ASN A 1 88 ? -13.600 -7.236 2.388 1.00 94.31 88 ASN A C 1
ATOM 688 O O . ASN A 1 88 ? -13.811 -7.320 1.171 1.00 94.31 88 ASN A O 1
ATOM 692 N N . VAL A 1 89 ? -13.026 -6.175 2.957 1.00 97.81 89 VAL A N 1
ATOM 693 C CA . VAL A 1 89 ? -12.559 -4.975 2.261 1.00 97.81 89 VAL A CA 1
ATOM 694 C C . VAL A 1 89 ? -11.033 -4.930 2.298 1.00 97.81 89 VAL A C 1
ATOM 696 O O . VAL A 1 89 ? -10.430 -4.981 3.370 1.00 97.81 89 VAL A O 1
ATOM 699 N N . LEU A 1 90 ? -10.409 -4.828 1.125 1.00 98.12 90 LEU A N 1
ATOM 700 C CA . LEU A 1 90 ? -8.975 -4.593 0.958 1.00 98.12 90 LEU A CA 1
ATOM 701 C C . LEU A 1 90 ? -8.767 -3.210 0.352 1.00 98.12 90 LEU A C 1
ATOM 703 O O . LEU A 1 90 ? -9.344 -2.903 -0.690 1.00 98.12 90 LEU A O 1
ATOM 707 N N . GLY A 1 91 ? -7.916 -2.401 0.973 1.00 98.44 91 GLY A N 1
ATOM 708 C CA . GLY A 1 91 ? -7.408 -1.167 0.384 1.00 98.44 91 GLY A CA 1
ATOM 709 C C . GLY A 1 91 ? -5.901 -1.230 0.215 1.00 98.44 91 GLY A C 1
ATOM 710 O O . GLY A 1 91 ? -5.200 -1.644 1.137 1.00 98.44 91 GLY A O 1
ATOM 711 N N . MET A 1 92 ? -5.388 -0.821 -0.942 1.00 98.50 92 MET A N 1
ATOM 712 C CA . MET A 1 92 ? -3.947 -0.744 -1.176 1.00 98.50 92 MET A CA 1
ATOM 713 C C . MET A 1 92 ? -3.570 0.368 -2.155 1.00 98.50 92 MET A C 1
ATOM 715 O O . MET A 1 92 ? -4.320 0.690 -3.071 1.00 98.50 92 MET A O 1
ATOM 719 N N . MET A 1 93 ? -2.393 0.960 -1.954 1.00 98.50 93 MET A N 1
ATOM 720 C CA . MET A 1 93 ? -1.825 1.981 -2.841 1.00 98.50 93 MET A CA 1
ATOM 721 C C . MET A 1 93 ? -1.165 1.424 -4.114 1.00 98.50 93 MET A C 1
ATOM 723 O O . MET A 1 93 ? -1.359 2.018 -5.175 1.00 98.50 93 MET A O 1
ATOM 727 N N . PRO A 1 94 ? -0.394 0.320 -4.062 1.00 98.50 94 PRO A N 1
ATOM 728 C CA . PRO A 1 94 ? 0.128 -0.317 -5.269 1.00 98.50 94 PRO A CA 1
ATOM 729 C C . PRO A 1 94 ? -0.990 -0.814 -6.189 1.00 98.50 94 PRO A C 1
ATOM 731 O O . PRO A 1 94 ? -2.057 -1.186 -5.713 1.00 98.50 94 PRO A O 1
ATOM 734 N N . HIS A 1 95 ? -0.715 -0.842 -7.492 1.00 98.38 95 HIS A N 1
ATOM 735 C CA . HIS A 1 95 ? -1.629 -1.219 -8.569 1.00 98.38 95 HIS A CA 1
ATOM 736 C C . HIS A 1 95 ? -1.389 -2.666 -9.041 1.00 98.38 95 HIS A C 1
ATOM 738 O O . HIS A 1 95 ? -0.670 -2.871 -10.028 1.00 98.38 95 HIS A O 1
ATOM 744 N N . PRO A 1 96 ? -1.945 -3.696 -8.369 1.00 97.06 96 PRO A N 1
ATOM 745 C CA . PRO A 1 96 ? -1.783 -5.086 -8.801 1.00 97.06 96 PRO A CA 1
ATOM 746 C C . PRO A 1 96 ? -2.400 -5.341 -10.185 1.00 97.06 96 PRO A C 1
ATOM 748 O O . PRO A 1 96 ? -1.904 -6.166 -10.943 1.00 97.06 96 PRO A O 1
ATOM 751 N N . GLU A 1 97 ? -3.424 -4.583 -10.576 1.00 96.50 97 GLU A N 1
ATOM 752 C CA . GLU A 1 97 ? -4.040 -4.645 -11.902 1.00 96.50 97 GLU A CA 1
ATOM 753 C C . GLU A 1 97 ? -3.122 -4.148 -13.029 1.00 96.50 97 GLU A C 1
ATOM 755 O O . GLU A 1 97 ? -3.412 -4.373 -14.199 1.00 96.50 97 GLU A O 1
ATOM 76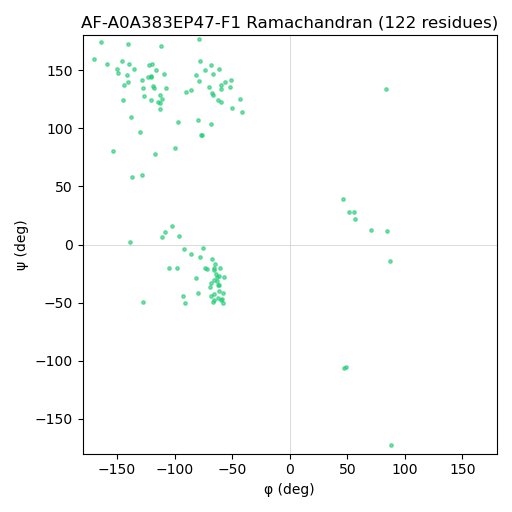0 N N . ARG A 1 98 ? -2.004 -3.488 -12.695 1.00 97.00 98 ARG A N 1
ATOM 761 C CA . ARG A 1 98 ? -0.967 -3.042 -13.644 1.00 97.00 98 ARG A CA 1
ATOM 762 C C . ARG A 1 98 ? 0.277 -3.942 -13.634 1.00 97.00 98 ARG A C 1
ATOM 764 O O . ARG A 1 98 ? 1.331 -3.535 -14.117 1.00 97.00 98 ARG A O 1
ATOM 771 N N . ALA A 1 99 ? 0.164 -5.139 -13.061 1.00 96.31 99 ALA A N 1
ATOM 772 C CA . ALA A 1 99 ? 1.240 -6.118 -12.921 1.00 96.31 99 ALA A CA 1
ATOM 773 C C . ALA A 1 99 ? 0.733 -7.537 -13.244 1.00 96.31 99 ALA A C 1
ATOM 775 O O . ALA A 1 99 ? 0.759 -8.420 -12.389 1.00 96.31 99 ALA A O 1
ATOM 776 N N . PHE A 1 100 ? 0.206 -7.743 -14.459 1.00 91.88 100 PHE A N 1
ATOM 777 C CA . PHE A 1 100 ? -0.417 -9.016 -14.863 1.00 91.88 100 PHE A CA 1
ATOM 778 C C . PHE A 1 100 ? 0.140 -9.595 -16.174 1.00 91.88 100 PHE A C 1
ATOM 780 O O . PHE A 1 100 ? 0.520 -10.763 -16.212 1.00 91.88 100 PHE A O 1
ATOM 787 N N . GLU A 1 101 ? 0.227 -8.795 -17.242 1.00 92.00 101 GLU A N 1
ATOM 788 C CA . GLU A 1 101 ? 0.837 -9.243 -18.508 1.00 92.00 101 GLU A CA 1
ATOM 789 C C . GLU A 1 101 ? 2.363 -9.255 -18.492 1.00 92.00 101 GLU A C 1
ATOM 791 O O . GLU A 1 101 ? 3.003 -8.487 -17.777 1.00 92.00 101 GLU A O 1
ATOM 796 N N . THR A 1 102 ? 2.939 -10.056 -19.388 1.00 92.81 102 THR A N 1
ATOM 797 C CA . THR A 1 102 ? 4.389 -10.208 -19.581 1.00 92.81 102 THR A CA 1
ATOM 798 C C . THR A 1 102 ? 5.112 -8.921 -19.986 1.00 92.81 102 THR A C 1
ATOM 800 O O . THR A 1 102 ? 6.326 -8.837 -19.825 1.00 92.81 102 THR A O 1
ATOM 803 N N . TYR A 1 103 ? 4.398 -7.929 -20.525 1.00 92.31 103 TYR A N 1
ATOM 804 C CA . TYR A 1 103 ? 4.961 -6.627 -20.895 1.00 92.31 103 TYR A CA 1
ATOM 805 C C . TYR A 1 103 ? 4.871 -5.574 -19.775 1.00 92.31 103 TYR A C 1
ATOM 807 O O . TYR A 1 103 ? 5.362 -4.458 -19.952 1.00 92.31 103 TYR A O 1
ATOM 815 N N . HIS A 1 104 ? 4.248 -5.887 -18.631 1.00 95.50 104 HIS A N 1
ATOM 816 C CA . HIS A 1 104 ? 4.311 -5.039 -17.436 1.00 95.50 104 HIS A CA 1
ATOM 817 C C . HIS A 1 104 ? 5.637 -5.232 -16.688 1.00 95.50 104 HIS A C 1
ATOM 819 O O . HIS A 1 104 ? 6.468 -6.063 -17.044 1.00 95.50 104 HIS A O 1
ATOM 825 N N . CYS A 1 105 ? 5.842 -4.466 -15.611 1.00 92.75 105 CYS A N 1
ATOM 826 C CA . CYS A 1 105 ? 7.035 -4.609 -14.775 1.00 92.75 105 CYS A CA 1
ATOM 827 C C . CYS A 1 105 ? 7.111 -5.953 -14.030 1.00 92.75 105 CYS A C 1
ATOM 829 O O . CYS A 1 105 ? 8.196 -6.333 -13.598 1.00 92.75 105 CYS A O 1
ATOM 831 N N . SER A 1 106 ? 5.985 -6.653 -13.859 1.00 96.75 106 SER A N 1
ATOM 832 C CA . SER A 1 106 ? 5.905 -8.008 -13.310 1.00 96.75 106 SER A CA 1
ATOM 833 C C . SER A 1 106 ? 4.535 -8.633 -13.620 1.00 96.75 106 SER A C 1
ATOM 835 O O . SER A 1 106 ? 3.631 -7.952 -14.113 1.00 96.75 106 SER A O 1
ATOM 837 N N . GLN A 1 107 ? 4.374 -9.913 -13.270 1.00 96.62 107 GLN A N 1
ATOM 838 C CA . GLN A 1 107 ? 3.085 -10.621 -13.248 1.00 96.62 107 GLN A CA 1
ATOM 839 C C . GLN A 1 107 ? 2.597 -10.911 -11.814 1.00 96.62 107 GLN A C 1
ATOM 841 O O . GLN A 1 107 ? 1.642 -11.661 -11.605 1.00 96.62 107 GLN A O 1
ATOM 846 N N . ASP A 1 108 ? 3.249 -10.320 -10.808 1.00 96.81 108 ASP A N 1
ATOM 847 C CA . ASP A 1 108 ? 2.990 -10.600 -9.391 1.00 96.81 108 ASP A CA 1
ATOM 848 C C . ASP A 1 108 ? 1.596 -10.152 -8.936 1.00 96.81 108 ASP A C 1
ATOM 850 O O . ASP A 1 108 ? 1.055 -10.671 -7.955 1.00 96.81 108 ASP A O 1
ATOM 854 N N . GLY A 1 109 ? 0.984 -9.213 -9.660 1.00 95.81 109 GLY A N 1
ATOM 855 C CA . GLY A 1 109 ? -0.378 -8.760 -9.416 1.00 95.81 109 GLY A CA 1
ATOM 856 C C . GLY A 1 109 ? -1.413 -9.873 -9.563 1.00 95.81 109 GLY A C 1
ATOM 857 O O . GLY A 1 109 ? -2.423 -9.846 -8.860 1.00 95.81 109 GLY A O 1
ATOM 858 N N . PHE A 1 110 ? -1.141 -10.896 -10.385 1.00 93.50 110 PHE A N 1
ATOM 859 C CA . PHE A 1 110 ? -2.010 -12.068 -10.501 1.00 93.50 110 PHE A CA 1
ATOM 860 C C . PHE A 1 110 ? -2.154 -12.792 -9.158 1.00 93.50 110 PHE A C 1
ATOM 862 O O . PHE A 1 110 ? -3.272 -13.038 -8.711 1.00 93.50 110 PHE A O 1
ATOM 869 N N . ASN A 1 111 ? -1.037 -13.040 -8.468 1.00 92.62 111 ASN A N 1
ATOM 870 C CA . ASN A 1 111 ? -1.030 -13.729 -7.176 1.00 92.62 111 ASN A CA 1
ATOM 871 C C . ASN A 1 111 ? -1.830 -12.955 -6.117 1.00 92.62 111 ASN A C 1
ATOM 873 O O . ASN A 1 111 ? -2.573 -13.555 -5.345 1.00 92.62 111 ASN A O 1
ATOM 877 N N . ILE A 1 112 ? -1.718 -11.623 -6.113 1.00 94.12 112 ILE A N 1
ATOM 878 C CA . ILE A 1 112 ? -2.448 -10.742 -5.189 1.00 94.12 112 ILE A CA 1
ATOM 879 C C . ILE A 1 112 ? -3.955 -10.789 -5.460 1.00 94.12 112 ILE A C 1
ATOM 881 O O . ILE A 1 112 ? -4.757 -10.936 -4.535 1.00 94.12 112 ILE A O 1
ATOM 885 N N . LEU A 1 113 ? -4.355 -10.667 -6.728 1.00 93.62 113 LEU A N 1
ATOM 886 C CA . LEU A 1 113 ? -5.766 -10.663 -7.111 1.00 93.62 113 LEU A CA 1
ATOM 887 C C . LEU A 1 113 ? -6.412 -12.040 -6.918 1.00 93.62 113 LEU A C 1
ATOM 889 O O . LEU A 1 113 ? -7.569 -12.110 -6.495 1.00 93.62 113 LEU A O 1
ATOM 893 N N . GLU A 1 114 ? -5.680 -13.124 -7.180 1.00 91.94 114 GLU A N 1
ATOM 894 C CA . GLU A 1 114 ? -6.157 -14.489 -6.957 1.00 91.94 114 GLU A CA 1
ATOM 895 C C . GLU A 1 114 ? -6.316 -14.789 -5.457 1.00 91.94 114 GLU A C 1
ATOM 897 O O . GLU A 1 114 ? -7.362 -15.298 -5.045 1.00 91.94 114 GLU A O 1
ATOM 902 N N . ASP A 1 115 ? -5.340 -14.400 -4.625 1.00 90.69 115 ASP A N 1
ATOM 903 C CA . ASP A 1 115 ? -5.416 -14.522 -3.162 1.00 90.69 115 ASP A CA 1
ATOM 904 C C . ASP A 1 115 ? -6.624 -13.754 -2.607 1.00 90.69 115 ASP A C 1
ATOM 906 O O . ASP A 1 115 ? -7.454 -14.312 -1.880 1.00 90.69 115 ASP A O 1
ATOM 910 N N . PHE A 1 116 ? -6.812 -12.504 -3.048 1.00 91.25 116 PHE A N 1
ATOM 911 C CA . PHE A 1 116 ? -7.960 -11.697 -2.644 1.00 91.25 116 PHE A CA 1
ATOM 912 C C . PHE A 1 116 ? -9.291 -12.313 -3.083 1.00 91.25 116 PHE A C 1
ATOM 914 O O . PHE A 1 116 ? -10.223 -12.403 -2.278 1.00 91.25 116 PHE A O 1
ATOM 921 N N . CYS A 1 117 ? -9.413 -12.778 -4.331 1.00 88.88 117 CYS A N 1
ATOM 922 C CA . CYS A 1 117 ? -10.622 -13.451 -4.819 1.00 88.88 117 CYS A CA 1
ATOM 923 C C . CYS A 1 117 ? -10.884 -14.773 -4.083 1.00 88.88 117 CYS A C 1
ATOM 925 O O . CYS A 1 117 ? -12.046 -15.145 -3.881 1.00 88.88 117 CYS A O 1
ATOM 927 N N . GLY A 1 118 ? -9.838 -15.390 -3.536 1.00 80.44 118 GLY A N 1
ATOM 928 C CA . GLY A 1 118 ? -9.839 -16.730 -2.973 1.00 80.44 118 GLY A CA 1
ATOM 929 C C . GLY A 1 118 ? -9.649 -17.749 -4.091 1.00 80.44 118 GLY A C 1
ATOM 930 O O . GLY A 1 118 ? -10.316 -17.662 -5.124 1.00 80.44 118 GLY A O 1
ATOM 931 N N . ARG A 1 119 ? -8.756 -18.725 -3.876 1.00 57.50 119 ARG A N 1
ATOM 932 C CA . ARG A 1 119 ? -8.514 -19.814 -4.831 1.00 57.50 119 ARG A CA 1
ATOM 933 C C . ARG A 1 119 ? -9.850 -20.433 -5.235 1.00 57.50 119 ARG A C 1
ATOM 935 O O . ARG A 1 119 ? -10.544 -21.019 -4.401 1.00 57.50 119 ARG A O 1
ATOM 942 N N . ARG A 1 120 ? -10.202 -20.349 -6.520 1.00 48.44 120 ARG A N 1
ATOM 943 C CA . ARG A 1 120 ? -11.143 -21.318 -7.084 1.00 48.44 120 ARG A CA 1
ATOM 944 C C . ARG A 1 120 ? -10.471 -22.675 -6.893 1.00 48.44 120 ARG A C 1
ATOM 946 O O . ARG A 1 120 ? -9.344 -22.849 -7.355 1.00 48.44 120 ARG A O 1
ATOM 953 N N . SER A 1 121 ? -11.118 -23.619 -6.200 1.00 41.22 121 SER A N 1
ATOM 954 C CA . SER A 1 121 ? -10.744 -25.031 -6.345 1.00 41.22 121 SER A CA 1
ATOM 955 C C . SER A 1 121 ? -10.545 -25.271 -7.831 1.00 41.22 121 SER A C 1
ATOM 957 O O . SER A 1 121 ? -11.427 -24.900 -8.610 1.00 41.22 121 SER A O 1
ATOM 959 N N . LYS A 1 122 ? -9.371 -25.791 -8.208 1.00 37.75 122 LYS A N 1
ATOM 960 C CA . LYS A 1 122 ? -9.073 -26.178 -9.585 1.00 37.75 122 LYS A CA 1
ATOM 961 C C . LYS A 1 122 ? -10.315 -26.872 -10.137 1.00 37.75 122 LYS A C 1
ATOM 963 O O . LYS A 1 122 ? -10.729 -27.899 -9.601 1.00 37.75 122 LYS A O 1
ATOM 968 N N . ILE A 1 123 ? -10.951 -26.255 -11.127 1.00 43.16 123 ILE A N 1
ATOM 969 C CA . ILE A 1 123 ? -11.922 -26.957 -11.951 1.00 43.16 123 ILE A CA 1
ATOM 970 C C . ILE A 1 123 ? -11.048 -27.938 -12.727 1.00 43.16 123 ILE A C 1
ATOM 972 O O . ILE A 1 123 ? -10.252 -27.508 -13.561 1.00 43.16 123 ILE A O 1
ATOM 976 N N . ASN A 1 124 ? -11.088 -29.204 -12.308 1.00 33.88 124 ASN A N 1
ATOM 977 C CA . ASN A 1 124 ? -10.622 -30.319 -13.124 1.00 33.88 124 ASN A CA 1
ATOM 978 C C . ASN A 1 124 ? -11.423 -30.349 -14.424 1.00 33.88 124 ASN A C 1
ATOM 980 O O . ASN A 1 124 ? -12.658 -30.152 -14.337 1.00 33.88 124 ASN A O 1
#

Secondary structure (DSSP, 8-state):
--EEEETHHHHHHHHTTSSSSEEE--TT-S-EEEEEEEEETTEEEEEEEEESS-EEE-SSGGGSEEEEEESS-SS--GGGEEEEEETTEEEESS-GGGS-STTSS-SHHHHHHHHHH-------

Nearest PDB structures (foldseek):
  3d54-assembly3_D  TM=9.405E-01  e=1.918E-11  Thermotoga maritima
  8rth-assembly1_A  TM=2.999E-01  e=6.304E+00  Trypanosoma brucei
  4moa-assembly1_A  TM=2.896E-01  e=8.001E+00  Bacillus thuringiensis serovar israelensis

Mean predicted aligned error: 3.85 Å